Protein AF-A0A7R9FWP5-F1 (afdb_monomer_lite)

InterPro domains:
  IPR000326 Phosphatidic acid phosphatase type 2/haloperoxidase [PF01569] (1-85)
  IPR036938 Phosphatidic acid phosphatase type 2/haloperoxidase superfamily [SSF48317] (2-93)

Foldseek 3Di:
DADQLLLQLLLVLLLLLCCLPPQLPFADPDPVVSVVVSCVRNVVSVVVSVVSLVVCVVVVVDDPVSSVVSNVNSNVNSVVVNCCCVVPVLVCVVVVCPDPVNVVVVPDDCSPPNHPVVVCVVVVVVVVVVVVVVVVVVVVD

pLDDT: mean 90.86, std 8.68, range [54.03, 98.06]

Secondary structure (DSSP, 8-state):
---HHHHHHHHHHHHHHHIIIIITTTS-S-HHHHHHHHHHHHHHHHHHHHHHHHHHHHTTSS-HHHHHHHHHHHHHHHHHHHHHIIIIIGGGHHHHHTSHHHHHTTPPP-TT-S-HHHHHHHHHHHHHHHHHHHHHHHH--

Organism: Timema shepardi (NCBI:txid629360)

Radius of gyration: 22.07 Å; chains: 1; bounding box: 56×29×62 Å

Sequence (141 aa):
MPSSHSQFMWFFTTYVVYFVFIRLHHMNNNTLLENVWKTAITIPCIFLASLVMISRVYLQYHTWKQVLSGALVGFLFGSLWFALTYLIFTPLFPLIASWRISEFLLLRDTTLIPNVLWFEYTHSRQEARARSRKLVSMKSQ

Structure (mmCIF, N/CA/C/O backbone):
data_AF-A0A7R9FWP5-F1
#
_entry.id   AF-A0A7R9FWP5-F1
#
loop_
_atom_site.group_PDB
_atom_site.id
_atom_site.type_symbol
_atom_site.label_atom_id
_atom_site.label_alt_id
_atom_site.label_comp_id
_atom_site.label_asym_id
_atom_site.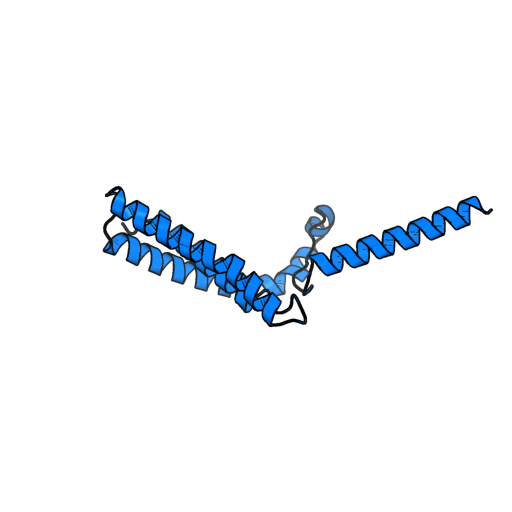label_entity_id
_atom_site.label_seq_id
_atom_site.pdbx_PDB_ins_code
_atom_site.Cartn_x
_atom_site.Cartn_y
_atom_site.Cartn_z
_atom_site.occupancy
_atom_site.B_iso_or_equiv
_atom_site.auth_seq_id
_atom_site.auth_comp_id
_atom_site.auth_asym_id
_atom_site.auth_atom_id
_atom_site.pdbx_PDB_model_num
ATOM 1 N N . MET A 1 1 ? -23.622 2.585 15.011 1.00 75.69 1 MET A N 1
ATOM 2 C CA . MET A 1 1 ? -22.839 1.988 13.904 1.00 75.69 1 MET A CA 1
ATOM 3 C C . MET A 1 1 ? -21.352 2.041 14.257 1.00 75.69 1 MET A C 1
ATOM 5 O O . MET A 1 1 ? -20.975 2.959 14.984 1.00 75.69 1 MET A O 1
ATOM 9 N N . PRO A 1 2 ? -20.525 1.067 13.832 1.00 87.62 2 PRO A N 1
ATOM 10 C CA . PRO A 1 2 ? -19.067 1.150 13.970 1.00 87.62 2 PRO A CA 1
ATOM 11 C C . PRO A 1 2 ? -18.507 2.343 13.177 1.00 87.62 2 PRO A C 1
ATOM 13 O O . PRO A 1 2 ? -19.108 2.770 12.193 1.00 87.62 2 PRO A O 1
ATOM 16 N N . SER A 1 3 ? -17.384 2.910 13.621 1.00 93.81 3 SER A N 1
ATOM 17 C CA . SER A 1 3 ? -16.853 4.147 13.032 1.00 93.81 3 SER A CA 1
ATOM 18 C C . SER A 1 3 ? -16.252 3.913 11.641 1.00 93.81 3 SER A C 1
ATOM 20 O O . SER A 1 3 ? -15.251 3.207 11.518 1.00 93.81 3 SER A O 1
ATOM 22 N N . SER A 1 4 ? -16.803 4.561 10.610 1.00 94.81 4 SER A N 1
ATOM 23 C CA . SER A 1 4 ? -16.303 4.489 9.225 1.00 94.81 4 SER A CA 1
ATOM 24 C C . SER A 1 4 ? -14.874 5.017 9.074 1.00 94.81 4 SER A C 1
ATOM 26 O O . SER A 1 4 ? -14.069 4.445 8.348 1.00 94.81 4 SER A O 1
ATOM 28 N N . HIS A 1 5 ? -14.525 6.070 9.817 1.00 95.69 5 HIS A N 1
ATOM 29 C CA . HIS A 1 5 ? -13.176 6.638 9.822 1.00 95.69 5 HIS A CA 1
ATOM 30 C C . HIS A 1 5 ? -12.158 5.631 10.361 1.00 95.69 5 HIS A C 1
ATOM 32 O O . HIS A 1 5 ? -11.072 5.480 9.810 1.00 95.69 5 HIS A O 1
ATOM 38 N N . SER A 1 6 ? -12.523 4.909 11.425 1.00 94.81 6 SER A N 1
ATOM 39 C CA . SER A 1 6 ? -11.672 3.857 11.974 1.00 94.81 6 SER A CA 1
ATOM 40 C C . SER A 1 6 ? -11.554 2.671 11.016 1.00 94.81 6 SER A C 1
ATOM 42 O O . SER A 1 6 ? -10.445 2.196 10.797 1.00 94.81 6 SER A O 1
ATOM 44 N N . GLN A 1 7 ? -12.655 2.250 10.384 1.00 97.25 7 GLN A N 1
ATOM 45 C CA . GLN A 1 7 ? -12.633 1.193 9.364 1.00 97.25 7 GLN A CA 1
ATOM 46 C C . GLN A 1 7 ? -11.678 1.524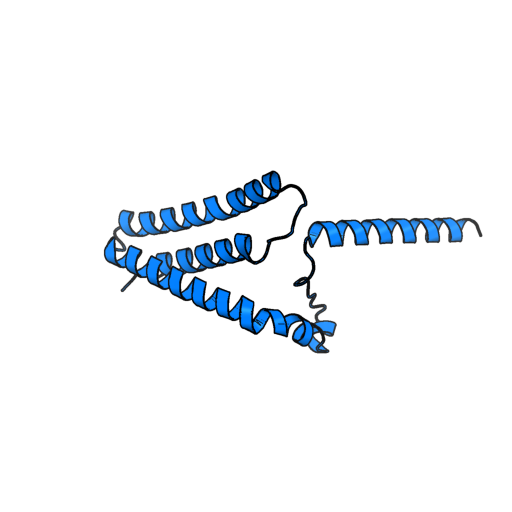 8.220 1.00 97.25 7 GLN A C 1
ATOM 48 O O . GLN A 1 7 ? -10.809 0.719 7.901 1.00 97.25 7 GLN A O 1
ATOM 53 N N . PHE A 1 8 ? -11.807 2.718 7.635 1.00 97.25 8 PHE A N 1
ATOM 54 C CA . PHE A 1 8 ? -10.973 3.141 6.514 1.00 97.25 8 PHE A CA 1
ATOM 55 C C . PHE A 1 8 ? -9.491 3.217 6.894 1.00 97.25 8 PHE A C 1
ATOM 57 O O . PHE A 1 8 ? -8.644 2.679 6.184 1.00 97.25 8 PHE A O 1
ATOM 64 N N . MET A 1 9 ? -9.170 3.833 8.036 1.00 97.69 9 MET A N 1
ATOM 65 C CA . MET A 1 9 ? -7.777 3.979 8.464 1.00 97.69 9 MET A CA 1
ATOM 66 C C . MET A 1 9 ? -7.115 2.637 8.764 1.00 97.69 9 MET A C 1
ATOM 68 O O . MET A 1 9 ? -5.966 2.435 8.385 1.00 97.69 9 MET A O 1
ATOM 72 N N . TRP A 1 10 ? -7.825 1.704 9.402 1.00 97.69 10 TRP A N 1
ATOM 73 C CA . TRP A 1 10 ? -7.275 0.373 9.657 1.00 97.69 10 TRP A CA 1
ATOM 74 C C . TRP A 1 10 ? -7.204 -0.485 8.402 1.00 97.69 10 TRP A C 1
ATOM 76 O O . TRP A 1 10 ? -6.217 -1.189 8.234 1.00 97.69 10 TRP A O 1
ATOM 86 N N . PHE A 1 11 ? -8.162 -0.368 7.479 1.00 97.88 11 PHE A N 1
ATOM 87 C CA . PHE A 1 11 ? -8.050 -0.981 6.154 1.00 97.88 11 PHE A CA 1
ATOM 88 C C . PHE A 1 11 ? -6.775 -0.521 5.437 1.00 97.88 11 PHE A C 1
ATOM 90 O O . PHE A 1 11 ? -5.959 -1.347 5.023 1.00 97.88 11 PHE A O 1
ATOM 97 N N . PHE A 1 12 ? -6.580 0.797 5.337 1.00 97.25 12 PHE A N 1
ATOM 98 C CA . PHE A 1 12 ? -5.429 1.390 4.663 1.00 97.25 12 PHE A CA 1
ATOM 99 C C . PHE A 1 12 ? -4.115 0.988 5.336 1.00 97.25 12 PHE A C 1
ATOM 101 O O . PHE A 1 12 ? -3.208 0.489 4.672 1.00 97.25 12 PHE A O 1
ATOM 108 N N . THR A 1 13 ? -4.019 1.147 6.658 1.00 97.50 13 THR A N 1
ATOM 109 C CA . THR A 1 13 ? -2.805 0.817 7.409 1.00 97.50 13 THR A CA 1
ATOM 110 C C . THR A 1 13 ? -2.466 -0.666 7.310 1.00 97.50 13 THR A C 1
ATOM 112 O O . THR A 1 13 ? -1.311 -0.995 7.052 1.00 97.50 13 THR A O 1
ATOM 115 N N . THR A 1 14 ? -3.441 -1.571 7.445 1.00 97.56 14 THR A N 1
ATOM 116 C CA . THR A 1 14 ? -3.210 -3.014 7.275 1.00 97.56 14 THR A CA 1
ATOM 117 C C . THR A 1 14 ? -2.704 -3.338 5.874 1.00 97.56 14 THR A C 1
ATOM 119 O O . THR A 1 14 ? -1.715 -4.057 5.737 1.00 97.56 14 THR A O 1
ATOM 122 N N . TYR A 1 15 ? -3.323 -2.765 4.838 1.00 96.44 15 TYR A N 1
ATOM 123 C CA . TYR A 1 15 ? -2.893 -2.981 3.459 1.00 96.44 15 TYR A CA 1
ATOM 124 C C . TYR A 1 15 ? -1.460 -2.486 3.220 1.00 96.44 15 TYR A C 1
ATOM 126 O O . TYR A 1 15 ? -0.649 -3.211 2.648 1.00 96.44 15 TYR A O 1
ATOM 134 N N . VAL A 1 16 ? -1.118 -1.281 3.695 1.00 95.56 16 VAL A N 1
ATOM 135 C CA . VAL A 1 16 ? 0.237 -0.718 3.566 1.00 95.56 16 VAL A CA 1
ATOM 136 C C . VAL A 1 16 ? 1.261 -1.569 4.310 1.00 95.56 16 VAL A C 1
ATOM 138 O O . VAL A 1 16 ? 2.315 -1.862 3.753 1.00 95.56 16 VAL A O 1
ATOM 141 N N . VAL A 1 17 ? 0.962 -2.012 5.533 1.00 95.69 17 VAL A N 1
ATOM 142 C CA . VAL A 1 17 ? 1.858 -2.890 6.301 1.00 95.69 17 VAL A CA 1
ATOM 143 C C . VAL A 1 17 ? 2.126 -4.183 5.531 1.00 95.69 17 VAL A C 1
ATOM 145 O O . VAL A 1 17 ? 3.283 -4.546 5.329 1.00 95.69 17 VAL A O 1
ATOM 148 N N . TYR A 1 18 ? 1.090 -4.853 5.028 1.00 95.31 18 TYR A N 1
ATOM 149 C CA . TYR A 1 18 ? 1.272 -6.072 4.237 1.00 95.31 18 TYR A CA 1
ATOM 150 C C . TYR A 1 18 ? 2.027 -5.822 2.935 1.00 95.31 18 TYR A C 1
ATOM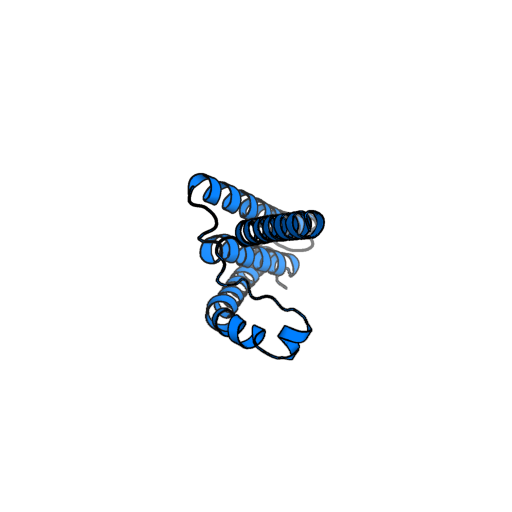 152 O O . TYR A 1 18 ? 2.935 -6.581 2.598 1.00 95.31 18 TYR A O 1
ATOM 160 N N . PHE A 1 19 ? 1.741 -4.725 2.240 1.00 92.25 19 PHE A N 1
ATOM 161 C CA . PHE A 1 19 ? 2.478 -4.346 1.042 1.00 92.25 19 PHE A CA 1
ATOM 162 C C . PHE A 1 19 ? 3.971 -4.132 1.338 1.00 92.25 19 PHE A C 1
ATOM 164 O O . PHE A 1 19 ? 4.835 -4.680 0.656 1.00 92.25 19 PHE A O 1
ATOM 171 N N . VAL A 1 20 ? 4.300 -3.402 2.399 1.00 91.44 20 VAL A N 1
ATOM 172 C CA . VAL A 1 20 ? 5.689 -3.099 2.758 1.00 91.44 20 VAL A CA 1
ATOM 173 C C . VAL A 1 20 ? 6.459 -4.346 3.200 1.00 91.44 20 VAL A C 1
ATOM 175 O O . VAL A 1 20 ? 7.607 -4.534 2.798 1.00 91.44 20 VAL A O 1
ATOM 178 N N . PHE A 1 21 ? 5.849 -5.221 3.998 1.00 89.44 21 PHE A N 1
ATOM 179 C CA . PHE A 1 21 ? 6.556 -6.380 4.546 1.00 89.44 21 PHE A CA 1
ATOM 180 C C . PHE A 1 21 ? 6.574 -7.595 3.616 1.00 89.44 21 PHE A C 1
ATOM 182 O O . PHE A 1 21 ? 7.598 -8.272 3.544 1.00 89.44 21 PHE A O 1
ATOM 189 N N . ILE A 1 22 ? 5.481 -7.859 2.896 1.00 88.88 22 ILE A N 1
ATOM 190 C CA . ILE A 1 22 ? 5.334 -9.054 2.052 1.00 88.88 22 ILE A CA 1
ATOM 191 C C . ILE A 1 22 ? 5.724 -8.740 0.608 1.00 88.88 22 ILE A C 1
ATOM 193 O O . ILE A 1 22 ? 6.480 -9.487 -0.008 1.00 88.88 22 ILE A O 1
ATOM 197 N N . ARG A 1 23 ? 5.223 -7.631 0.050 1.00 84.56 23 ARG A N 1
ATOM 198 C CA . ARG A 1 23 ? 5.382 -7.336 -1.382 1.00 84.56 23 ARG A CA 1
ATOM 199 C C . ARG A 1 23 ? 6.741 -6.717 -1.714 1.00 84.56 23 ARG A C 1
ATOM 201 O O . ARG A 1 23 ? 7.325 -7.072 -2.731 1.00 84.56 23 ARG A O 1
ATOM 208 N N . LEU A 1 24 ? 7.263 -5.832 -0.864 1.00 81.38 24 LEU A N 1
ATOM 209 C CA . LEU A 1 24 ? 8.535 -5.120 -1.083 1.00 81.38 24 LEU A CA 1
ATOM 210 C C . LEU A 1 24 ? 9.785 -5.873 -0.565 1.00 81.38 24 LEU A C 1
ATOM 212 O O . LEU A 1 24 ? 10.793 -5.247 -0.253 1.00 81.38 24 LEU A O 1
ATOM 216 N N . HIS A 1 25 ? 9.753 -7.208 -0.484 1.00 65.94 25 HIS A N 1
ATOM 217 C CA . HIS A 1 25 ? 10.771 -8.073 0.152 1.00 65.94 25 HIS A CA 1
ATOM 218 C C . HIS A 1 25 ? 12.203 -8.025 -0.458 1.00 65.94 25 HIS A C 1
ATOM 220 O O . HIS A 1 25 ? 13.065 -8.807 -0.069 1.00 65.94 25 HIS A O 1
ATOM 226 N N . HIS A 1 26 ? 12.505 -7.169 -1.442 1.00 61.88 26 HIS A N 1
ATOM 227 C CA . HIS A 1 26 ? 13.790 -7.260 -2.150 1.00 61.88 26 HIS A CA 1
ATOM 228 C C . HIS A 1 26 ? 14.342 -5.943 -2.709 1.00 61.88 26 HIS A C 1
ATOM 230 O O . HIS A 1 26 ? 14.823 -5.886 -3.837 1.00 61.88 26 HIS A O 1
ATOM 236 N N . MET A 1 27 ? 14.291 -4.854 -1.941 1.00 62.88 27 MET A N 1
ATOM 237 C CA . MET A 1 27 ? 14.795 -3.567 -2.442 1.00 62.88 27 MET A CA 1
ATOM 238 C C . MET A 1 27 ? 16.318 -3.395 -2.331 1.00 62.88 27 MET A C 1
ATOM 240 O O . MET A 1 27 ? 16.873 -2.588 -3.085 1.00 62.88 27 MET A O 1
ATOM 244 N N . ASN A 1 28 ? 16.999 -4.086 -1.406 1.00 62.22 28 ASN A N 1
ATOM 245 C CA . ASN A 1 28 ? 18.413 -3.833 -1.126 1.00 62.22 28 ASN A CA 1
ATOM 246 C C . ASN A 1 28 ? 19.147 -5.040 -0.512 1.00 62.22 28 ASN A C 1
ATOM 248 O O . ASN A 1 28 ? 18.563 -5.794 0.253 1.00 62.22 28 ASN A O 1
ATOM 252 N N . ASN A 1 29 ? 20.457 -5.157 -0.752 1.00 66.62 29 ASN A N 1
ATOM 253 C CA . ASN A 1 29 ? 21.300 -6.196 -0.135 1.00 66.62 29 ASN A CA 1
ATOM 254 C C . ASN A 1 29 ? 21.618 -5.917 1.349 1.00 66.62 29 ASN A C 1
ATOM 256 O O . ASN A 1 29 ? 22.160 -6.777 2.039 1.00 66.62 29 ASN A O 1
ATOM 260 N N . ASN A 1 30 ? 21.326 -4.708 1.844 1.00 77.50 30 ASN A N 1
ATOM 261 C CA . ASN A 1 30 ? 21.553 -4.324 3.235 1.00 77.50 30 ASN A CA 1
ATOM 262 C C . ASN A 1 30 ? 20.249 -4.417 4.041 1.00 77.50 30 ASN A C 1
ATOM 264 O O . ASN A 1 30 ? 19.403 -3.519 3.981 1.00 77.50 30 ASN A O 1
ATOM 268 N N . THR A 1 31 ? 20.140 -5.486 4.828 1.00 79.25 31 THR A N 1
ATOM 269 C CA . THR A 1 31 ? 18.977 -5.818 5.663 1.00 79.25 31 THR A CA 1
ATOM 270 C C . THR A 1 31 ? 18.650 -4.746 6.707 1.00 79.25 31 THR A C 1
ATOM 272 O O . THR A 1 31 ? 17.481 -4.535 7.025 1.00 79.25 31 THR A O 1
ATOM 275 N N . LEU A 1 32 ? 19.649 -4.013 7.216 1.00 82.75 32 LEU A N 1
ATOM 276 C CA . LEU A 1 32 ? 19.422 -2.929 8.178 1.00 82.75 32 LEU A CA 1
ATOM 277 C C . LEU A 1 32 ? 18.712 -1.747 7.522 1.00 82.75 32 LEU A C 1
ATOM 279 O O . LEU A 1 32 ? 17.715 -1.256 8.046 1.00 82.75 32 LEU A O 1
ATOM 283 N N . LEU A 1 33 ? 19.200 -1.312 6.357 1.00 84.50 33 LEU A N 1
ATOM 284 C CA . LEU A 1 33 ? 18.596 -0.194 5.636 1.00 84.50 33 LEU A CA 1
ATOM 285 C C . LEU A 1 33 ? 17.176 -0.539 5.168 1.00 84.50 33 LEU A C 1
ATOM 287 O O . LEU A 1 33 ? 16.289 0.310 5.216 1.00 84.50 33 LEU A O 1
ATOM 291 N N . GLU A 1 34 ? 16.951 -1.790 4.759 1.00 84.06 34 GLU A N 1
ATOM 292 C CA . GLU A 1 34 ? 15.624 -2.291 4.403 1.00 84.06 34 GLU A CA 1
ATOM 293 C C . GLU A 1 34 ? 14.651 -2.205 5.586 1.00 84.06 34 GLU A C 1
ATOM 295 O O . GLU A 1 34 ? 13.575 -1.620 5.460 1.00 84.06 34 GLU A O 1
ATOM 300 N N . ASN A 1 35 ? 15.046 -2.707 6.759 1.00 85.38 35 ASN A N 1
ATOM 301 C CA . ASN A 1 35 ? 14.211 -2.651 7.959 1.00 85.38 35 ASN A CA 1
ATOM 302 C C . ASN A 1 35 ? 13.929 -1.212 8.411 1.00 85.38 35 ASN A C 1
ATOM 304 O O . ASN A 1 35 ? 12.809 -0.916 8.834 1.00 85.38 35 ASN A O 1
ATOM 308 N N . VAL A 1 36 ? 14.907 -0.307 8.290 1.00 90.00 36 VAL A N 1
ATOM 309 C CA . VAL A 1 36 ? 14.736 1.114 8.629 1.00 90.00 36 VAL A CA 1
ATOM 310 C C . VAL A 1 36 ? 13.678 1.763 7.742 1.00 90.00 36 VAL A C 1
ATOM 312 O O . VAL A 1 36 ? 12.743 2.359 8.271 1.00 90.00 36 VAL A O 1
ATOM 315 N N . TRP A 1 37 ? 13.765 1.619 6.416 1.00 85.88 37 TRP A N 1
ATOM 316 C CA . TRP A 1 37 ? 12.776 2.228 5.519 1.00 85.88 37 TRP A CA 1
ATOM 317 C C . TRP A 1 37 ? 11.391 1.599 5.657 1.00 85.88 37 TRP A C 1
ATOM 319 O O . TRP A 1 37 ? 10.401 2.330 5.676 1.00 85.88 37 TRP A O 1
ATOM 329 N N . LYS A 1 38 ? 11.304 0.271 5.828 1.00 90.56 38 LYS A N 1
ATOM 330 C CA . LYS A 1 38 ? 10.030 -0.409 6.116 1.00 90.56 38 LYS A CA 1
ATOM 331 C C . LYS A 1 38 ? 9.373 0.181 7.364 1.00 90.56 38 LYS A C 1
ATOM 333 O O . LYS A 1 38 ? 8.221 0.604 7.315 1.00 90.56 38 LYS A O 1
ATOM 338 N N . THR A 1 39 ? 10.140 0.303 8.446 1.00 90.62 39 THR A N 1
ATOM 339 C CA . THR A 1 39 ? 9.677 0.879 9.717 1.00 90.62 39 THR A CA 1
ATOM 340 C C . THR A 1 39 ? 9.287 2.351 9.569 1.00 90.62 39 THR A C 1
ATOM 342 O O . THR A 1 39 ? 8.244 2.762 10.079 1.00 90.62 39 THR A O 1
ATOM 345 N N . ALA A 1 40 ? 10.077 3.136 8.833 1.00 93.25 40 ALA A N 1
ATOM 346 C CA . ALA A 1 40 ? 9.816 4.551 8.575 1.00 93.25 40 ALA A CA 1
ATOM 347 C C . ALA A 1 40 ? 8.502 4.787 7.815 1.00 93.25 40 ALA A C 1
ATOM 349 O O . ALA A 1 40 ? 7.882 5.830 7.997 1.00 93.25 40 ALA A O 1
ATOM 350 N N . ILE A 1 41 ? 8.052 3.826 7.003 1.00 92.44 41 ILE A N 1
ATOM 351 C CA . ILE A 1 41 ? 6.763 3.893 6.303 1.00 92.44 41 ILE A CA 1
ATOM 352 C C . ILE A 1 41 ? 5.623 3.406 7.207 1.00 92.44 41 ILE A C 1
ATOM 354 O O . ILE A 1 41 ? 4.574 4.044 7.276 1.00 92.44 41 ILE A O 1
ATOM 358 N N . THR A 1 42 ? 5.800 2.294 7.925 1.00 94.88 42 THR A N 1
ATOM 359 C CA . THR A 1 42 ? 4.690 1.669 8.663 1.00 94.88 42 THR A CA 1
ATOM 360 C C . THR A 1 42 ? 4.367 2.340 9.996 1.00 94.88 42 THR A C 1
ATOM 362 O O . THR A 1 42 ? 3.193 2.408 10.362 1.00 94.88 42 THR A O 1
ATOM 365 N N . ILE A 1 43 ? 5.367 2.861 10.721 1.00 95.94 43 ILE A N 1
ATOM 366 C CA . ILE A 1 43 ? 5.157 3.538 12.015 1.00 95.94 43 ILE A CA 1
ATOM 367 C C . ILE A 1 43 ? 4.210 4.745 11.863 1.00 95.94 43 ILE A C 1
ATOM 369 O O . ILE A 1 43 ? 3.218 4.796 12.597 1.00 95.94 43 ILE A O 1
ATOM 373 N N . PRO A 1 44 ? 4.419 5.679 10.909 1.00 96.94 44 PRO A N 1
ATOM 374 C CA . PRO A 1 44 ? 3.498 6.795 10.707 1.00 96.94 44 PRO A CA 1
ATOM 375 C C . PRO A 1 44 ? 2.074 6.356 10.363 1.00 96.94 44 PRO A C 1
ATOM 377 O O . PRO A 1 44 ? 1.125 6.957 10.857 1.00 96.94 44 PRO A O 1
ATOM 380 N N . CYS A 1 45 ? 1.894 5.294 9.569 1.00 96.44 45 CYS A N 1
ATOM 381 C CA . CYS A 1 45 ? 0.559 4.787 9.232 1.00 96.44 45 CYS A CA 1
ATOM 382 C C . CYS A 1 45 ? -0.199 4.285 10.470 1.00 96.44 45 CYS A C 1
ATOM 384 O O . CYS A 1 45 ? -1.374 4.610 10.658 1.00 96.44 45 CYS A O 1
ATOM 386 N N . ILE A 1 46 ? 0.471 3.526 11.342 1.00 96.56 46 ILE A N 1
ATOM 387 C CA . ILE A 1 46 ? -0.118 3.027 12.595 1.00 96.56 46 ILE A CA 1
ATOM 388 C C . ILE A 1 46 ? -0.411 4.187 13.551 1.00 96.56 46 ILE A C 1
ATOM 390 O O . ILE A 1 46 ? -1.487 4.241 14.157 1.00 96.56 46 ILE A O 1
ATOM 394 N N . PHE A 1 47 ? 0.515 5.141 13.652 1.00 97.69 47 PHE A N 1
ATOM 395 C CA . PHE A 1 47 ? 0.340 6.335 14.468 1.00 97.69 47 PHE A CA 1
ATOM 396 C C . PHE A 1 47 ? -0.870 7.158 14.008 1.00 97.69 47 PHE A C 1
ATOM 398 O O . PHE A 1 47 ? -1.744 7.469 14.816 1.00 97.69 47 PHE A O 1
ATOM 405 N N . LEU A 1 48 ? -0.982 7.444 12.708 1.00 97.31 48 LEU A N 1
ATOM 406 C CA . LEU A 1 48 ? -2.100 8.202 12.143 1.00 97.31 48 LEU A CA 1
ATOM 407 C C . LEU A 1 48 ? -3.435 7.469 12.297 1.00 97.31 48 LEU A C 1
ATOM 409 O O . LEU A 1 48 ? -4.427 8.094 12.667 1.00 97.31 48 LEU A O 1
ATOM 413 N N . ALA A 1 49 ? -3.479 6.151 12.074 1.00 96.69 49 ALA A N 1
ATOM 414 C CA . ALA A 1 49 ? -4.693 5.367 12.302 1.00 96.69 49 ALA A CA 1
ATOM 415 C C . ALA A 1 49 ? -5.157 5.446 13.766 1.00 96.69 49 ALA A C 1
ATOM 417 O O . ALA A 1 49 ? -6.344 5.657 14.032 1.00 96.69 49 ALA A O 1
ATOM 418 N N . SER A 1 50 ? -4.214 5.362 14.708 1.00 96.44 50 SER A N 1
ATOM 419 C CA . SER A 1 50 ? -4.486 5.502 16.142 1.00 96.44 50 SER A CA 1
ATOM 420 C C . SER A 1 50 ? -4.957 6.915 16.499 1.00 96.44 50 SER A C 1
ATOM 422 O O . SER A 1 50 ? -5.936 7.080 17.226 1.00 96.44 50 SER A O 1
ATOM 424 N N . LEU A 1 51 ? -4.326 7.949 15.938 1.00 97.44 51 LEU A N 1
ATOM 425 C CA . LEU A 1 51 ? -4.719 9.343 16.145 1.00 97.44 51 LEU A CA 1
ATOM 426 C C . LEU A 1 51 ? -6.142 9.600 15.635 1.00 97.44 51 LEU A C 1
ATOM 428 O O . LEU A 1 51 ? -6.943 10.234 16.324 1.00 97.44 51 LEU A O 1
ATOM 432 N N . VAL A 1 52 ? -6.506 9.049 14.473 1.00 96.81 52 VAL A N 1
ATOM 433 C CA . VAL A 1 52 ? -7.874 9.150 13.948 1.00 96.81 52 VAL A CA 1
ATOM 434 C C . VAL A 1 52 ? -8.870 8.462 14.880 1.00 96.81 52 VAL A C 1
ATOM 436 O O . VAL A 1 52 ? -9.900 9.066 15.185 1.00 96.81 52 VAL A O 1
ATOM 439 N N . MET A 1 53 ? -8.571 7.263 15.394 1.00 95.69 53 MET A N 1
ATOM 440 C CA . MET A 1 53 ? -9.421 6.601 16.396 1.00 95.69 53 MET A CA 1
ATOM 441 C C . MET A 1 53 ? -9.648 7.481 17.628 1.00 95.69 53 MET A C 1
ATOM 443 O O . MET A 1 53 ? -10.795 7.701 18.019 1.00 95.69 53 MET A O 1
ATOM 447 N N . ILE A 1 54 ? -8.567 8.016 18.201 1.00 96.25 54 ILE A N 1
ATOM 448 C CA . ILE A 1 54 ? -8.618 8.874 19.390 1.00 96.25 54 ILE A CA 1
ATOM 449 C C . ILE A 1 54 ? -9.431 10.134 19.094 1.00 96.25 54 ILE A C 1
ATOM 451 O O . ILE A 1 54 ? -10.291 10.493 19.891 1.00 96.25 54 ILE A O 1
ATOM 455 N N . SER A 1 55 ? -9.252 10.753 17.921 1.00 96.88 55 SER A N 1
ATOM 456 C CA . SER A 1 55 ? -10.019 11.942 17.524 1.00 96.88 55 SER A CA 1
ATOM 457 C C . SER A 1 55 ? -11.530 11.693 17.517 1.00 96.88 55 SER A C 1
ATOM 459 O O . SER A 1 55 ? -12.297 12.568 17.912 1.00 96.88 55 SER A O 1
ATOM 461 N N . ARG A 1 56 ? -11.974 10.493 17.108 1.00 95.81 56 ARG A N 1
ATOM 462 C CA . ARG A 1 56 ? -13.404 10.151 17.055 1.00 95.81 56 ARG A CA 1
ATOM 463 C C . ARG A 1 56 ? -14.019 10.013 18.443 1.00 95.81 56 ARG A C 1
ATOM 465 O O . ARG A 1 56 ? -15.192 10.339 18.609 1.00 95.81 56 ARG A O 1
ATOM 472 N N . VAL A 1 57 ? -13.235 9.547 19.413 1.00 95.94 57 VAL A N 1
ATOM 473 C CA . VAL A 1 57 ? -13.667 9.461 20.811 1.00 95.94 57 VAL A CA 1
ATOM 474 C C . VAL A 1 57 ? -13.578 10.822 21.491 1.00 95.94 57 VAL A C 1
ATOM 476 O O . VAL A 1 57 ? -14.522 11.232 22.153 1.00 95.94 57 VAL A O 1
ATOM 479 N N . TYR A 1 58 ? -12.480 11.552 21.288 1.00 96.06 58 TYR A N 1
ATOM 480 C CA . TYR A 1 58 ? -12.249 12.867 21.883 1.00 96.06 58 TYR A CA 1
ATOM 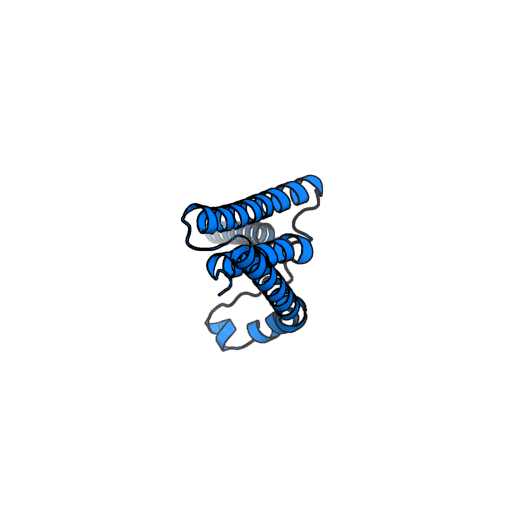481 C C . TYR A 1 58 ? -13.346 13.868 21.505 1.00 96.06 58 TYR A C 1
ATOM 483 O O . TYR A 1 58 ? -13.933 14.493 22.384 1.00 96.06 58 TYR A O 1
ATOM 491 N N . LEU A 1 59 ? -13.699 13.935 20.217 1.00 95.50 59 LEU A N 1
ATOM 492 C CA . LEU A 1 59 ? -14.773 14.792 19.700 1.00 95.50 59 LEU A CA 1
ATOM 493 C C . LEU A 1 59 ? -16.188 14.270 20.016 1.00 95.50 59 LEU A C 1
ATOM 495 O O . LEU A 1 59 ? -17.162 14.810 19.504 1.00 95.50 59 LEU A O 1
ATOM 499 N N . GLN A 1 60 ? -16.313 13.211 20.825 1.00 93.12 60 GLN A N 1
ATOM 500 C CA . GLN A 1 60 ? -17.583 12.614 21.256 1.00 93.12 60 GLN A CA 1
ATOM 501 C C . GLN A 1 60 ? -18.481 12.105 20.111 1.00 93.12 60 GLN A C 1
ATOM 503 O O . GLN A 1 60 ? -19.670 11.871 20.308 1.00 93.12 60 GLN A O 1
ATOM 508 N N . TYR A 1 61 ? -17.925 11.866 18.917 1.00 92.12 61 TYR A N 1
ATOM 509 C CA . TYR A 1 61 ? -18.677 11.284 17.799 1.00 92.12 61 TYR A CA 1
ATOM 510 C C . TYR A 1 61 ? -18.929 9.785 17.978 1.00 92.12 61 TYR A C 1
ATOM 512 O O . TYR A 1 61 ? -19.933 9.261 17.495 1.00 92.12 61 TYR A O 1
ATOM 520 N N . HIS A 1 62 ? -18.004 9.075 18.631 1.00 94.75 62 HIS A N 1
ATOM 521 C CA . HIS A 1 62 ? -18.073 7.627 18.792 1.00 94.75 62 HIS A CA 1
ATOM 522 C C . HIS A 1 62 ? -17.564 7.160 20.154 1.00 94.75 62 HIS A C 1
ATOM 524 O O . HIS A 1 62 ? -16.666 7.751 20.745 1.00 94.75 62 HIS A O 1
ATOM 530 N N . THR A 1 63 ? -18.083 6.023 20.618 1.00 95.44 63 THR A N 1
ATOM 531 C CA . THR A 1 63 ? -17.554 5.337 21.806 1.00 95.44 63 THR A CA 1
ATOM 532 C C . THR A 1 63 ? -16.367 4.444 21.451 1.00 95.44 63 THR A C 1
ATOM 534 O O . THR A 1 63 ? -16.247 3.971 20.317 1.00 95.44 63 THR A O 1
ATOM 537 N N . TRP A 1 64 ? -15.531 4.113 22.440 1.00 95.38 64 TRP A N 1
ATOM 538 C CA . TRP A 1 64 ? -14.419 3.168 22.267 1.00 95.38 64 TRP A CA 1
ATOM 539 C C . TRP A 1 64 ? -14.846 1.849 21.614 1.00 95.38 64 TRP A C 1
ATOM 541 O O . TRP A 1 64 ? -14.171 1.366 20.711 1.00 95.38 64 TRP A O 1
ATOM 551 N N . LYS A 1 65 ? -16.011 1.302 21.991 1.00 95.88 65 LYS A N 1
ATOM 552 C CA . LYS A 1 65 ? -16.549 0.062 21.406 1.00 95.88 65 LYS A CA 1
ATOM 553 C C . LYS A 1 65 ? -16.805 0.195 19.900 1.00 95.88 65 LYS A C 1
ATOM 555 O O . LYS A 1 65 ? -16.480 -0.715 19.141 1.00 95.88 65 LYS A O 1
ATOM 560 N N . GLN A 1 66 ? -17.365 1.323 19.456 1.00 95.00 66 GLN A N 1
ATOM 561 C CA . GLN A 1 66 ? -17.657 1.573 18.039 1.00 95.00 66 GLN A CA 1
ATOM 562 C C . GLN A 1 66 ? -16.387 1.772 17.212 1.00 95.00 66 GLN A C 1
ATOM 564 O O . GLN A 1 66 ? -16.324 1.322 16.067 1.00 95.00 66 GLN A O 1
ATOM 569 N N . VAL A 1 67 ? -15.387 2.443 17.786 1.00 96.12 67 VAL A N 1
ATOM 570 C CA . VAL A 1 67 ? -14.101 2.684 17.128 1.00 96.12 67 VAL A CA 1
ATOM 571 C C . VAL A 1 67 ? -13.290 1.386 17.045 1.00 96.12 67 VAL A C 1
ATOM 573 O O . VAL A 1 67 ? -12.843 1.035 15.963 1.00 96.12 67 VAL A O 1
ATOM 576 N N . LEU A 1 68 ? -13.197 0.602 18.124 1.00 96.62 68 LEU A N 1
ATOM 577 C CA . LEU A 1 68 ? -12.520 -0.705 18.115 1.00 96.62 68 LEU A CA 1
ATOM 578 C C . LEU A 1 68 ? -13.186 -1.710 17.166 1.00 96.62 68 LEU A C 1
ATOM 580 O O . LEU A 1 68 ? -12.499 -2.403 16.421 1.00 96.62 68 LEU A O 1
ATOM 584 N N . SER A 1 69 ? -14.522 -1.749 17.132 1.00 97.06 69 SER A N 1
ATOM 585 C CA . SER A 1 69 ? -15.245 -2.587 16.163 1.00 97.06 69 SER A CA 1
ATOM 586 C C . SER A 1 69 ? -14.970 -2.143 14.724 1.00 97.06 69 SER A C 1
ATOM 588 O O . SER A 1 69 ? -14.826 -2.975 13.835 1.00 97.06 69 SER A O 1
ATOM 590 N N . GLY A 1 70 ? -14.867 -0.830 14.488 1.00 96.25 70 GLY A N 1
ATOM 591 C CA . GLY A 1 70 ? -14.479 -0.285 13.191 1.00 96.25 70 GLY A CA 1
ATOM 592 C C . GLY A 1 70 ? -13.063 -0.696 12.785 1.00 96.25 70 GLY A C 1
ATOM 593 O O . GLY A 1 70 ? -12.871 -1.172 11.671 1.00 96.25 70 GLY A O 1
ATOM 594 N N . ALA A 1 71 ? -12.102 -0.590 13.703 1.00 97.06 71 ALA A N 1
ATOM 595 C CA . ALA A 1 71 ? -10.725 -1.020 13.490 1.00 97.06 71 ALA A CA 1
ATOM 596 C C . ALA A 1 71 ? -10.628 -2.506 13.114 1.00 97.06 71 ALA A C 1
ATOM 598 O O . ALA A 1 71 ? -9.967 -2.847 12.137 1.00 97.06 71 ALA A O 1
ATOM 599 N N . LEU A 1 72 ? -11.344 -3.378 13.836 1.00 97.81 72 LEU A N 1
ATOM 600 C CA . LEU A 1 72 ? -11.382 -4.814 13.551 1.00 97.81 72 LEU A CA 1
ATOM 601 C C . LEU A 1 72 ? -11.940 -5.106 12.152 1.00 97.81 72 LEU A C 1
ATOM 603 O O . LEU A 1 72 ? -11.345 -5.872 11.398 1.00 97.81 72 LEU A O 1
ATOM 607 N N . VAL A 1 73 ? -13.058 -4.474 11.783 1.00 97.62 73 VAL A N 1
ATOM 608 C CA . VAL A 1 73 ? -13.643 -4.625 10.442 1.00 97.62 73 VAL A CA 1
ATOM 609 C C . VAL A 1 73 ? -12.663 -4.146 9.368 1.00 97.62 73 VAL A C 1
ATOM 611 O O . VAL A 1 73 ? -12.444 -4.857 8.390 1.00 97.62 73 VAL A O 1
ATOM 614 N N . GLY A 1 74 ? -12.034 -2.984 9.567 1.00 97.38 74 GLY A N 1
ATOM 615 C CA . GLY A 1 74 ? -11.022 -2.446 8.656 1.00 97.38 74 GLY A CA 1
ATOM 616 C C . GLY A 1 74 ? -9.843 -3.398 8.463 1.00 97.38 74 GLY A C 1
ATOM 617 O O . GLY A 1 74 ? -9.477 -3.699 7.331 1.00 97.38 74 GLY A O 1
ATOM 618 N N . PHE A 1 75 ? -9.305 -3.936 9.558 1.00 98.06 75 PHE A N 1
ATOM 619 C CA . PHE A 1 75 ? -8.219 -4.916 9.540 1.00 98.06 75 PHE A CA 1
ATOM 620 C C . PHE A 1 75 ? -8.587 -6.185 8.754 1.00 98.06 75 PHE A C 1
ATOM 622 O O . PHE A 1 75 ? -7.821 -6.625 7.893 1.00 98.06 75 PHE A O 1
ATOM 629 N N . LEU A 1 76 ? -9.764 -6.766 9.011 1.00 98.06 76 LEU A N 1
ATOM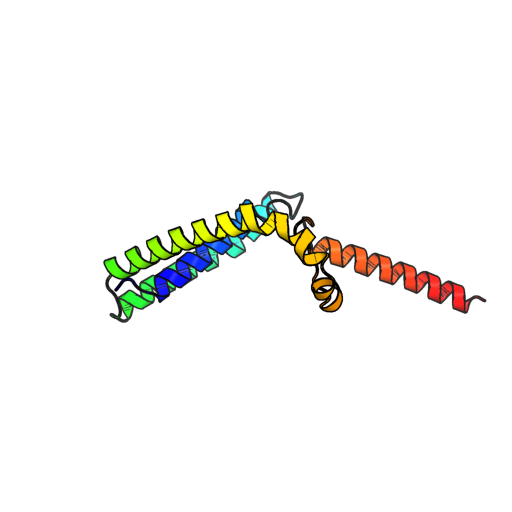 630 C CA . LEU A 1 76 ? -10.215 -7.986 8.333 1.00 98.06 76 LEU A CA 1
ATOM 631 C C . LEU A 1 76 ? -10.409 -7.759 6.830 1.00 98.06 76 LEU A C 1
ATOM 633 O O . LEU A 1 76 ? -9.915 -8.544 6.022 1.00 98.06 76 LEU A O 1
ATOM 637 N N . PHE A 1 77 ? -11.069 -6.662 6.447 1.00 97.50 77 PHE A N 1
ATOM 638 C CA . PHE A 1 77 ? -11.249 -6.310 5.038 1.00 97.50 77 PHE A CA 1
ATOM 639 C C . PHE A 1 77 ? -9.924 -5.986 4.347 1.00 97.50 77 PHE A C 1
ATOM 641 O O . PHE A 1 77 ? -9.714 -6.424 3.219 1.00 97.50 77 PHE A O 1
ATOM 648 N N . GLY A 1 78 ? -9.017 -5.266 5.013 1.00 97.44 78 GLY A N 1
ATOM 649 C CA . GLY A 1 78 ? -7.689 -4.958 4.480 1.00 97.44 78 GLY A CA 1
ATOM 650 C C . GLY A 1 78 ? -6.883 -6.227 4.223 1.00 97.44 78 GLY A C 1
ATOM 651 O O . GLY A 1 78 ? -6.268 -6.369 3.169 1.00 97.44 78 GLY A O 1
ATOM 652 N N . SER A 1 79 ? -6.968 -7.188 5.143 1.00 97.81 79 SER A N 1
ATOM 653 C CA . SER A 1 79 ? -6.315 -8.491 5.016 1.00 97.81 79 SER A CA 1
ATOM 654 C C . SER A 1 79 ? -6.891 -9.323 3.876 1.00 97.81 79 SER A C 1
ATOM 656 O O . SER A 1 79 ? -6.140 -9.838 3.049 1.00 97.81 79 SER A O 1
ATOM 658 N N . LEU A 1 80 ? -8.221 -9.416 3.795 1.00 97.94 80 LEU A N 1
ATOM 659 C CA . LEU A 1 80 ? -8.910 -10.133 2.725 1.00 97.94 80 LEU A CA 1
ATOM 660 C C . LEU A 1 80 ? -8.595 -9.525 1.354 1.00 97.94 80 LEU A C 1
ATOM 662 O O . LEU A 1 80 ? -8.257 -10.247 0.419 1.00 97.94 80 LEU A O 1
ATOM 666 N N . TRP A 1 81 ? -8.669 -8.198 1.239 1.00 97.62 81 TRP A N 1
ATOM 667 C CA . TRP A 1 81 ? -8.391 -7.488 -0.007 1.00 97.62 81 TRP A CA 1
ATOM 668 C C . TRP A 1 81 ? -6.929 -7.619 -0.435 1.00 97.62 81 TRP A C 1
ATOM 670 O O . TRP A 1 81 ? -6.645 -7.826 -1.618 1.00 97.62 81 TRP A O 1
ATOM 680 N N . PHE A 1 82 ? -5.995 -7.551 0.519 1.00 96.75 82 PHE A N 1
ATOM 681 C CA . PHE A 1 82 ? -4.585 -7.796 0.242 1.00 96.75 82 PHE A CA 1
ATOM 682 C C . PHE A 1 82 ? -4.361 -9.226 -0.254 1.00 96.75 82 PHE A C 1
ATOM 684 O O . PHE A 1 82 ? -3.722 -9.406 -1.285 1.00 96.75 82 PHE A O 1
ATOM 691 N N . ALA A 1 83 ? -4.924 -10.233 0.420 1.00 96.56 83 ALA A N 1
ATOM 692 C CA . ALA A 1 83 ? -4.806 -11.628 0.002 1.00 96.56 83 ALA A CA 1
ATOM 693 C C . ALA A 1 83 ? -5.384 -11.854 -1.402 1.00 96.56 83 ALA A C 1
ATOM 695 O O . ALA A 1 83 ? -4.733 -12.478 -2.236 1.00 96.56 83 ALA A O 1
ATOM 696 N N . LEU A 1 84 ? -6.558 -11.289 -1.693 1.00 96.88 84 LEU A N 1
ATOM 697 C CA . LEU A 1 84 ? -7.176 -11.350 -3.017 1.00 96.88 84 LEU A CA 1
ATOM 698 C C . LEU A 1 84 ? -6.264 -10.737 -4.089 1.00 96.88 84 LEU A C 1
ATOM 700 O O . LEU A 1 84 ? -5.987 -11.356 -5.116 1.00 96.88 84 LEU A O 1
ATOM 704 N N . THR A 1 85 ? -5.751 -9.536 -3.830 1.00 94.75 85 THR A N 1
ATOM 705 C CA . THR A 1 85 ? -4.893 -8.819 -4.780 1.00 94.75 85 THR A CA 1
ATOM 706 C C . THR A 1 85 ? -3.565 -9.540 -4.989 1.00 94.75 85 THR A C 1
ATOM 708 O O . THR A 1 85 ? -3.105 -9.700 -6.120 1.00 94.75 85 THR A O 1
ATOM 711 N N . TYR A 1 86 ? -2.951 -10.006 -3.907 1.00 93.31 86 TYR A N 1
ATOM 712 C CA . TYR A 1 86 ? -1.649 -10.655 -3.931 1.00 93.31 86 TYR A CA 1
ATOM 713 C C . TYR A 1 86 ? -1.700 -12.049 -4.565 1.00 93.31 86 TYR A C 1
ATOM 715 O O . TYR A 1 86 ? -0.853 -12.373 -5.390 1.00 93.31 86 TYR A O 1
ATOM 723 N N . LEU A 1 87 ? -2.696 -12.866 -4.214 1.00 94.00 87 LEU A N 1
ATOM 724 C CA . LEU A 1 87 ? -2.774 -14.259 -4.659 1.00 94.00 87 LEU A CA 1
ATOM 725 C C . LEU A 1 87 ? -3.479 -14.416 -6.007 1.00 94.00 87 LEU A C 1
ATOM 727 O O . LEU A 1 87 ? -3.083 -15.272 -6.791 1.00 94.00 87 LEU A O 1
ATOM 731 N N . ILE A 1 88 ? -4.516 -13.614 -6.280 1.00 94.94 88 ILE A N 1
ATOM 732 C CA . ILE A 1 88 ? -5.355 -13.786 -7.475 1.00 94.94 88 ILE A CA 1
ATOM 733 C C . ILE A 1 88 ? -5.009 -12.766 -8.555 1.00 94.94 88 ILE A C 1
ATOM 735 O O . ILE A 1 88 ? -4.789 -13.148 -9.699 1.00 94.94 88 ILE A O 1
ATOM 739 N N . PHE A 1 89 ? -4.945 -11.473 -8.225 1.00 92.81 89 PHE A N 1
ATOM 740 C CA . PHE A 1 89 ? -4.768 -10.438 -9.253 1.00 92.81 89 PHE A CA 1
ATOM 741 C C . PHE A 1 89 ? -3.320 -10.260 -9.705 1.00 92.81 89 PHE A C 1
ATOM 743 O O . PHE A 1 89 ? -3.075 -10.071 -10.892 1.00 92.81 89 PHE A O 1
ATOM 750 N N . THR A 1 90 ? -2.356 -10.371 -8.794 1.00 91.56 90 THR A N 1
ATOM 751 C CA . THR A 1 90 ? -0.934 -10.165 -9.111 1.00 91.56 90 THR A CA 1
ATOM 752 C C . THR A 1 90 ? -0.427 -11.094 -10.231 1.00 91.56 90 THR A C 1
ATOM 754 O O . THR 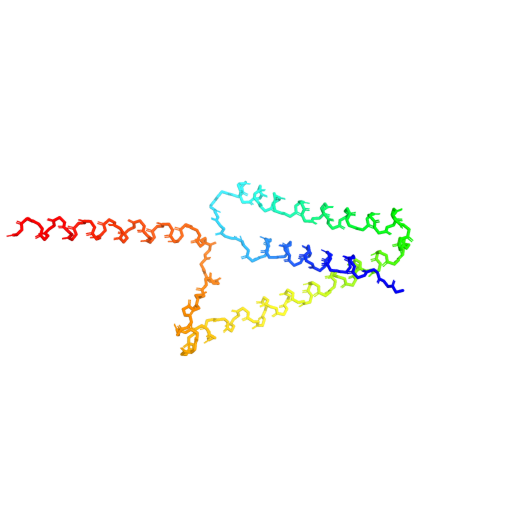A 1 90 ? 0.241 -10.597 -11.137 1.00 91.56 90 THR A O 1
ATOM 757 N N . PRO A 1 91 ? -0.779 -12.397 -10.271 1.00 91.44 91 PRO A N 1
ATOM 758 C CA . PRO A 1 91 ? -0.437 -13.271 -11.401 1.00 91.44 91 PRO A CA 1
ATOM 759 C C . PRO A 1 91 ? -1.095 -12.888 -12.736 1.00 91.44 91 PRO A C 1
ATOM 761 O O . PRO A 1 91 ? -0.600 -13.271 -13.793 1.00 91.44 91 PRO A O 1
ATOM 764 N N . LEU A 1 92 ? -2.208 -12.149 -12.706 1.00 92.44 92 LEU A N 1
ATOM 765 C CA . LEU A 1 92 ? -2.944 -11.724 -13.899 1.00 92.44 92 LEU A CA 1
ATOM 766 C C . LEU A 1 92 ? -2.412 -10.408 -14.483 1.00 92.44 92 LEU A C 1
ATOM 768 O O . LEU A 1 92 ? -2.679 -10.116 -15.648 1.00 92.44 92 LEU A O 1
ATOM 772 N N . PHE A 1 93 ? -1.655 -9.616 -13.717 1.00 92.19 93 PHE A N 1
ATOM 773 C CA . PHE A 1 93 ? -1.134 -8.322 -14.174 1.00 92.19 93 PHE A CA 1
ATOM 774 C C . PHE A 1 93 ? -0.296 -8.397 -15.460 1.00 92.19 93 PHE A C 1
ATOM 776 O O . PHE A 1 93 ? -0.568 -7.585 -16.347 1.00 92.19 93 PHE A O 1
ATOM 783 N N . PRO A 1 94 ? 0.615 -9.374 -15.657 1.00 91.38 94 PRO A N 1
ATOM 784 C CA . PRO A 1 94 ? 1.365 -9.482 -16.910 1.00 91.38 94 PRO A CA 1
ATOM 785 C C . PRO A 1 94 ? 0.457 -9.734 -18.122 1.00 91.38 94 PRO A C 1
ATOM 787 O O . PRO A 1 94 ? 0.678 -9.189 -19.203 1.00 91.38 94 PRO A O 1
ATOM 790 N N . LEU A 1 95 ? -0.605 -10.529 -17.936 1.00 92.31 95 LEU A N 1
ATOM 791 C CA . LEU A 1 95 ? -1.585 -10.809 -18.984 1.00 92.31 95 LEU A CA 1
ATOM 792 C C . LEU A 1 95 ? -2.374 -9.548 -19.344 1.00 92.31 95 LEU A C 1
ATOM 794 O O . LEU A 1 95 ? -2.488 -9.216 -20.521 1.00 92.31 95 LEU A O 1
ATOM 798 N N . ILE A 1 96 ? -2.869 -8.821 -18.341 1.00 92.94 96 ILE A N 1
ATOM 799 C CA . ILE A 1 96 ? -3.604 -7.565 -18.540 1.00 92.94 96 ILE A CA 1
ATOM 800 C C . ILE A 1 96 ? -2.708 -6.513 -19.212 1.00 92.94 96 ILE A C 1
ATOM 802 O O . ILE A 1 96 ? -3.156 -5.813 -20.120 1.00 92.94 96 ILE A O 1
ATOM 806 N N . ALA A 1 97 ? -1.436 -6.419 -18.819 1.00 93.56 97 ALA A N 1
ATOM 807 C CA . ALA A 1 97 ? -0.478 -5.482 -19.404 1.00 93.56 97 ALA A CA 1
ATOM 808 C C . ALA A 1 97 ? -0.171 -5.783 -20.884 1.00 93.56 97 ALA A C 1
ATOM 810 O O . ALA A 1 97 ? 0.134 -4.864 -21.636 1.00 93.56 97 ALA A O 1
ATOM 811 N N . SER A 1 98 ? -0.317 -7.040 -21.325 1.00 93.94 98 SER A N 1
ATOM 812 C CA . SER A 1 98 ? -0.128 -7.445 -22.730 1.00 93.94 98 SER A CA 1
ATOM 813 C C . SER A 1 98 ? -1.302 -7.118 -23.664 1.00 93.94 98 SER A C 1
ATOM 815 O O . SER A 1 98 ? -1.219 -7.345 -24.872 1.00 93.94 98 SER A O 1
ATOM 817 N N . TRP A 1 99 ? -2.422 -6.610 -23.142 1.00 96.19 99 TRP A N 1
ATOM 818 C CA . TRP A 1 99 ? -3.563 -6.246 -23.979 1.00 96.19 99 TRP A CA 1
ATOM 819 C C . TRP A 1 99 ? -3.279 -4.994 -24.811 1.00 96.19 99 TRP A C 1
ATOM 821 O O . TRP A 1 99 ? -2.646 -4.052 -24.344 1.00 96.19 99 TRP A O 1
ATOM 831 N N . ARG A 1 100 ? -3.856 -4.924 -26.019 1.00 95.06 100 ARG A N 1
ATOM 832 C CA . ARG A 1 100 ? -3.694 -3.768 -26.923 1.00 95.06 100 ARG A CA 1
ATOM 833 C C . ARG A 1 100 ? -4.098 -2.435 -26.296 1.00 95.06 100 ARG A C 1
ATOM 835 O O . ARG A 1 100 ? -3.472 -1.422 -26.574 1.00 95.06 100 ARG A O 1
ATOM 842 N N . ILE A 1 101 ? -5.142 -2.426 -25.463 1.00 96.62 101 ILE A N 1
ATOM 843 C CA . ILE A 1 101 ? -5.564 -1.209 -24.758 1.00 96.62 101 ILE A CA 1
ATOM 844 C C . ILE A 1 101 ? -4.525 -0.777 -23.717 1.00 96.62 101 ILE A C 1
ATOM 846 O O . ILE A 1 101 ? -4.258 0.410 -23.574 1.00 96.62 101 ILE A O 1
ATOM 850 N N . SER A 1 102 ? -3.906 -1.737 -23.032 1.00 94.00 102 SER A N 1
ATOM 851 C CA . SER A 1 102 ? -2.858 -1.494 -22.044 1.00 94.00 102 SER A CA 1
ATOM 852 C C . SER A 1 102 ? -1.591 -0.971 -22.711 1.00 94.00 102 SER A C 1
ATOM 854 O O . SER A 1 102 ? -1.009 -0.005 -22.229 1.00 94.00 102 SER A O 1
ATOM 856 N N . GLU A 1 103 ? -1.216 -1.539 -23.859 1.00 92.88 103 GLU A N 1
ATOM 857 C CA . GLU A 1 103 ? -0.106 -1.051 -24.681 1.00 92.88 103 GLU A CA 1
ATOM 858 C C . GLU A 1 103 ? -0.378 0.363 -25.214 1.00 92.88 103 GLU A C 1
ATOM 860 O O . GLU A 1 103 ? 0.476 1.240 -25.101 1.00 92.88 103 GLU A O 1
ATOM 865 N N . PHE A 1 104 ? -1.594 0.623 -25.705 1.00 95.81 104 PHE A N 1
ATOM 866 C CA . PHE A 1 104 ? -2.012 1.953 -26.154 1.00 95.81 104 PHE A CA 1
ATOM 867 C C . PHE A 1 104 ? -1.944 3.004 -25.035 1.00 95.81 104 PHE A C 1
ATOM 869 O O . PHE A 1 104 ? -1.515 4.132 -25.269 1.00 95.81 104 PHE A O 1
ATOM 876 N N . LEU A 1 105 ? -2.334 2.632 -23.812 1.00 96.69 105 LEU A N 1
ATOM 877 C CA . LEU A 1 105 ? -2.264 3.494 -22.628 1.00 96.69 105 LEU A CA 1
ATOM 878 C C . LEU A 1 105 ? -0.873 3.533 -21.977 1.00 96.69 105 LEU A C 1
ATOM 880 O O . LEU A 1 105 ? -0.703 4.219 -20.969 1.00 96.69 105 LEU A O 1
ATOM 884 N N . LEU A 1 106 ? 0.112 2.814 -22.527 1.00 93.25 106 LEU A N 1
ATOM 885 C CA . LEU A 1 106 ? 1.463 2.690 -21.976 1.00 93.25 106 LEU A CA 1
ATOM 886 C C . LEU A 1 106 ? 1.467 2.179 -20.522 1.00 93.25 106 LEU A C 1
ATOM 888 O O . LEU A 1 106 ? 2.297 2.590 -19.705 1.00 93.25 106 LEU A O 1
ATOM 892 N N . LEU A 1 107 ? 0.538 1.277 -20.186 1.00 93.56 107 LEU A N 1
ATOM 893 C CA . LEU A 1 107 ? 0.495 0.645 -18.871 1.00 93.56 107 LEU A CA 1
ATOM 894 C C . LEU A 1 107 ? 1.729 -0.233 -18.685 1.00 93.56 107 LEU A C 1
ATOM 896 O O . LEU A 1 107 ? 1.972 -1.181 -19.432 1.00 93.56 107 LEU A O 1
ATOM 900 N N . ARG A 1 108 ? 2.505 0.085 -17.652 1.00 88.38 108 ARG A N 1
ATOM 901 C CA . ARG A 1 108 ? 3.739 -0.619 -17.327 1.00 88.38 108 ARG A CA 1
ATOM 902 C C . ARG A 1 108 ? 3.522 -1.567 -16.161 1.00 88.38 108 ARG A C 1
ATOM 904 O O . ARG A 1 108 ? 3.188 -1.128 -15.064 1.00 88.38 108 ARG A O 1
ATOM 911 N N . ASP A 1 109 ? 3.813 -2.844 -16.379 1.00 89.25 109 ASP A N 1
ATOM 912 C CA . ASP A 1 109 ? 3.924 -3.808 -15.291 1.00 89.25 109 ASP A CA 1
ATOM 913 C C . ASP A 1 109 ? 5.348 -3.808 -14.711 1.00 89.25 109 ASP A C 1
ATOM 915 O O . ASP A 1 109 ? 6.328 -4.089 -15.403 1.00 89.25 109 ASP A O 1
ATOM 919 N N . THR A 1 110 ? 5.469 -3.472 -13.427 1.00 88.00 110 THR A N 1
ATOM 920 C CA . THR A 1 110 ? 6.727 -3.506 -12.661 1.00 88.00 110 THR A CA 1
ATOM 921 C C . THR A 1 110 ? 6.700 -4.554 -11.549 1.00 88.00 110 THR A C 1
ATOM 923 O O . THR A 1 110 ? 7.606 -4.612 -10.721 1.00 88.00 110 THR A O 1
ATOM 926 N N . THR A 1 111 ? 5.690 -5.426 -11.552 1.00 85.88 111 THR A N 1
ATOM 927 C CA . THR A 1 111 ? 5.410 -6.431 -10.520 1.00 85.88 111 THR A CA 1
ATOM 928 C C . THR A 1 111 ? 6.595 -7.341 -10.207 1.00 85.88 111 THR A C 1
ATOM 930 O O . THR A 1 111 ? 6.753 -7.753 -9.057 1.00 85.88 111 THR A O 1
ATOM 933 N N . LEU A 1 112 ? 7.410 -7.674 -11.206 1.00 83.38 112 LEU A N 1
ATOM 934 C CA . LEU A 1 112 ? 8.555 -8.579 -11.069 1.00 83.38 112 LEU A CA 1
ATOM 935 C C . LEU A 1 112 ? 9.884 -7.844 -10.838 1.00 83.38 112 LEU A C 1
ATOM 937 O O . LEU A 1 112 ? 10.913 -8.487 -10.647 1.00 83.38 112 LEU A O 1
ATOM 941 N N . ILE A 1 113 ? 9.882 -6.507 -10.865 1.00 84.94 113 ILE A N 1
ATOM 942 C CA . ILE A 1 113 ? 11.093 -5.699 -10.723 1.00 84.94 113 ILE A CA 1
ATOM 943 C C . ILE A 1 113 ? 11.328 -5.424 -9.228 1.00 84.94 113 ILE A C 1
ATOM 945 O O . ILE A 1 113 ? 10.534 -4.715 -8.612 1.00 84.94 113 ILE A O 1
ATOM 949 N N . PRO A 1 114 ? 12.425 -5.928 -8.631 1.00 77.94 114 PRO A N 1
ATOM 950 C CA . PRO A 1 114 ? 12.652 -5.846 -7.185 1.00 77.94 114 PRO A CA 1
ATOM 951 C C . PRO A 1 114 ? 12.886 -4.411 -6.685 1.00 77.94 114 PRO A C 1
ATOM 953 O O . PRO A 1 114 ? 12.424 -4.034 -5.610 1.00 77.94 114 PRO A O 1
ATOM 956 N N . ASN A 1 115 ? 13.573 -3.585 -7.480 1.00 82.62 115 ASN A N 1
ATOM 957 C CA . ASN A 1 115 ? 13.789 -2.172 -7.188 1.00 82.62 115 ASN A CA 1
ATOM 958 C C . ASN A 1 115 ? 13.554 -1.337 -8.451 1.00 82.62 115 ASN A C 1
ATOM 960 O O . ASN A 1 115 ? 14.439 -1.201 -9.300 1.00 82.62 115 ASN A O 1
ATOM 964 N N . VAL A 1 116 ? 12.346 -0.782 -8.564 1.00 86.06 116 VAL A N 1
ATOM 965 C CA . VAL A 1 116 ? 11.917 0.010 -9.727 1.00 86.06 116 VAL A CA 1
ATOM 966 C C . VAL A 1 116 ? 12.774 1.262 -9.896 1.00 86.06 116 VAL A C 1
ATOM 968 O O . VAL A 1 116 ? 13.215 1.548 -11.004 1.00 86.06 116 VAL A O 1
ATOM 971 N N . LEU A 1 117 ? 13.087 1.966 -8.804 1.00 84.62 117 LEU A N 1
ATOM 972 C CA . LEU A 1 117 ? 13.876 3.201 -8.857 1.00 84.62 117 LEU A CA 1
ATOM 973 C C . LEU A 1 117 ? 15.295 2.943 -9.371 1.00 84.62 117 LEU A C 1
ATOM 975 O O . LEU A 1 117 ? 15.800 3.669 -10.225 1.00 84.62 117 LEU A O 1
ATOM 979 N N . TRP A 1 118 ? 15.936 1.882 -8.881 1.00 85.69 118 TRP A N 1
ATOM 980 C CA . TRP A 1 118 ? 17.260 1.484 -9.347 1.00 85.69 118 TRP A CA 1
ATOM 981 C C . TRP A 1 118 ? 17.238 1.013 -10.804 1.00 85.69 118 TRP A C 1
ATOM 983 O O . TRP A 1 118 ? 18.108 1.387 -11.598 1.00 85.69 118 TRP A O 1
ATOM 993 N N . PHE A 1 119 ? 16.228 0.223 -11.172 1.00 89.38 119 PHE A N 1
ATOM 994 C CA . PHE A 1 119 ? 16.024 -0.239 -12.541 1.00 89.38 119 PHE A CA 1
ATOM 995 C C . PHE A 1 119 ? 15.871 0.941 -13.512 1.00 89.38 119 PHE A C 1
ATOM 997 O O . PHE A 1 119 ? 16.606 1.045 -14.493 1.00 89.38 119 PHE A O 1
ATOM 1004 N N . GLU A 1 120 ? 14.986 1.888 -13.209 1.00 90.81 120 GLU A N 1
ATOM 1005 C CA . GLU A 1 120 ? 14.763 3.070 -14.043 1.00 90.81 120 GLU A CA 1
ATOM 1006 C C . GLU A 1 120 ? 15.994 3.974 -14.114 1.00 90.81 120 GLU A C 1
ATOM 1008 O O . GLU A 1 120 ? 16.356 4.431 -15.202 1.00 90.81 120 GLU A O 1
ATOM 1013 N N . TYR A 1 121 ? 16.679 4.189 -12.988 1.00 91.25 121 TYR A N 1
ATOM 1014 C CA . TYR A 1 121 ? 17.905 4.984 -12.940 1.00 91.25 121 TYR A CA 1
ATOM 1015 C C . TYR A 1 121 ? 18.998 4.401 -13.843 1.00 91.25 121 TYR A C 1
ATOM 1017 O O . TYR A 1 121 ? 19.614 5.116 -14.640 1.00 91.25 121 TYR A O 1
ATOM 1025 N N . THR A 1 122 ? 19.251 3.095 -13.732 1.00 93.00 122 THR A N 1
ATOM 1026 C CA . THR A 1 122 ? 20.320 2.427 -14.483 1.00 93.00 122 THR A CA 1
ATOM 1027 C C . THR A 1 122 ? 20.031 2.398 -15.979 1.00 93.00 122 THR A C 1
ATOM 1029 O O . THR A 1 122 ? 20.908 2.793 -16.752 1.00 93.00 122 THR A O 1
ATOM 1032 N N . HIS A 1 123 ? 18.809 2.041 -16.384 1.00 94.06 123 HIS A N 1
ATOM 1033 C CA . HIS A 1 123 ? 18.402 2.049 -17.790 1.00 94.06 123 HIS A CA 1
ATOM 1034 C C . HIS A 1 123 ? 18.449 3.451 -18.400 1.00 94.06 123 HIS A C 1
ATOM 1036 O O . HIS A 1 123 ? 19.054 3.638 -19.457 1.00 94.06 123 HIS A O 1
ATOM 1042 N N . SER A 1 124 ? 17.904 4.457 -17.709 1.00 94.44 124 SER A N 1
ATOM 1043 C CA . SER A 1 124 ? 17.912 5.842 -18.200 1.00 94.44 124 SER A CA 1
ATOM 1044 C C . SER A 1 124 ? 19.339 6.369 -18.374 1.00 94.44 124 SER A C 1
ATOM 1046 O O . SER A 1 124 ? 19.672 6.987 -19.386 1.00 94.44 124 SER A O 1
ATOM 1048 N N . ARG A 1 125 ? 20.230 6.074 -17.418 1.00 94.25 125 ARG A N 1
ATOM 1049 C CA . ARG A 1 125 ? 21.635 6.501 -17.472 1.00 94.25 125 ARG A CA 1
ATOM 1050 C C . ARG A 1 125 ? 22.430 5.783 -18.565 1.00 94.25 125 ARG A C 1
ATOM 1052 O O . ARG A 1 125 ? 23.296 6.397 -19.190 1.00 94.25 125 ARG A O 1
ATOM 1059 N N . GLN A 1 126 ? 22.177 4.494 -18.785 1.00 95.50 126 GLN A N 1
ATOM 1060 C CA . GLN A 1 126 ? 22.815 3.726 -19.858 1.00 95.50 126 GLN A CA 1
ATOM 1061 C C . GLN A 1 126 ? 22.383 4.230 -21.238 1.00 95.50 126 GLN A C 1
ATOM 1063 O O . GLN A 1 126 ? 23.247 4.473 -22.084 1.00 95.50 126 GLN A O 1
ATOM 1068 N N . GLU A 1 127 ? 21.085 4.462 -21.432 1.00 94.81 127 GLU A N 1
ATOM 1069 C CA . GLU A 1 127 ? 20.530 4.965 -22.690 1.00 94.81 127 GLU A CA 1
ATOM 1070 C C . GLU A 1 127 ? 21.055 6.371 -23.012 1.00 94.81 127 GLU A C 1
ATOM 1072 O O . GLU A 1 127 ? 21.519 6.623 -24.126 1.00 94.81 127 GLU A O 1
ATOM 1077 N N . ALA A 1 128 ? 21.105 7.268 -22.019 1.00 94.19 128 ALA A N 1
ATOM 1078 C CA . ALA A 1 128 ? 21.691 8.598 -22.183 1.00 94.19 128 ALA A CA 1
ATOM 1079 C C . ALA A 1 128 ? 23.157 8.527 -22.651 1.00 94.19 128 ALA A C 1
ATOM 1081 O O . ALA A 1 128 ? 23.540 9.189 -23.615 1.00 94.19 128 ALA A O 1
ATOM 1082 N N . ARG A 1 129 ? 23.980 7.666 -22.033 1.00 93.69 129 ARG A N 1
ATOM 1083 C CA . ARG A 1 129 ? 25.384 7.466 -22.440 1.00 93.69 129 ARG A CA 1
ATOM 1084 C C . ARG A 1 129 ? 25.506 6.886 -23.849 1.00 93.69 129 ARG A C 1
ATOM 1086 O O . ARG A 1 129 ? 26.388 7.301 -24.600 1.00 93.69 129 ARG A O 1
ATOM 1093 N N . ALA A 1 130 ? 24.655 5.925 -24.209 1.00 94.00 130 ALA A N 1
ATOM 1094 C CA . ALA A 1 130 ? 24.655 5.320 -25.538 1.00 94.00 130 ALA A CA 1
ATOM 1095 C C . ALA A 1 130 ? 24.315 6.349 -26.627 1.00 94.00 130 ALA A C 1
ATOM 1097 O O . ALA A 1 130 ? 25.008 6.412 -27.645 1.00 94.00 130 ALA A O 1
ATOM 1098 N N . ARG A 1 131 ? 23.314 7.203 -26.385 1.00 93.31 131 ARG A N 1
ATOM 1099 C CA . ARG A 1 131 ? 22.937 8.298 -27.292 1.00 93.31 131 ARG A CA 1
ATOM 1100 C C . ARG A 1 131 ? 24.029 9.351 -27.418 1.00 93.31 131 ARG A C 1
ATOM 1102 O O . ARG A 1 131 ? 24.360 9.726 -28.540 1.00 93.31 131 ARG A O 1
ATOM 1109 N N . SER A 1 132 ? 24.649 9.761 -26.311 1.00 91.12 132 SER A N 1
ATOM 1110 C CA . SER A 1 132 ? 25.771 10.707 -26.353 1.00 91.12 132 SER A CA 1
ATOM 1111 C C . SER A 1 132 ? 26.933 10.185 -27.200 1.00 91.12 132 SER A C 1
ATOM 1113 O O . SER A 1 132 ? 27.481 10.933 -28.002 1.00 91.12 132 SER A O 1
ATOM 1115 N N . ARG A 1 133 ? 27.275 8.891 -27.098 1.00 89.88 133 ARG A N 1
ATOM 1116 C CA . ARG A 1 133 ? 28.316 8.284 -27.950 1.00 89.88 133 ARG A CA 1
ATOM 1117 C C . ARG A 1 133 ? 27.943 8.287 -29.435 1.00 89.88 133 ARG A C 1
ATOM 1119 O O . ARG A 1 133 ? 28.788 8.628 -30.257 1.00 89.88 133 ARG A O 1
ATOM 1126 N N . LYS A 1 134 ? 26.691 7.954 -29.781 1.00 87.19 134 LYS A N 1
ATOM 1127 C CA . LYS A 1 134 ? 26.208 8.009 -31.175 1.00 87.19 134 LYS A CA 1
ATOM 1128 C C . LYS A 1 134 ? 26.284 9.428 -31.745 1.00 87.19 134 LYS A C 1
ATOM 1130 O O . LYS A 1 134 ? 26.785 9.608 -32.847 1.00 87.19 134 LYS A O 1
ATOM 1135 N N . LEU A 1 135 ? 25.866 10.434 -30.975 1.00 84.69 135 LEU A N 1
ATOM 1136 C CA . LEU A 1 135 ? 25.922 11.842 -31.387 1.00 84.69 135 LEU A CA 1
ATOM 1137 C C . LEU A 1 135 ? 27.355 12.334 -31.633 1.00 84.69 135 LEU A C 1
ATOM 1139 O O . LEU A 1 135 ? 27.582 13.085 -32.576 1.00 84.69 135 LEU A O 1
ATOM 1143 N N . VAL A 1 136 ? 28.321 11.914 -30.809 1.00 81.50 136 VAL A N 1
ATOM 1144 C CA . VAL A 1 136 ? 29.741 12.244 -31.018 1.00 81.50 136 VAL A CA 1
ATOM 1145 C C . VAL A 1 136 ? 30.268 11.592 -32.299 1.00 81.50 136 VAL A C 1
ATOM 1147 O O . VAL A 1 136 ? 30.884 12.280 -33.104 1.00 81.50 136 VAL A O 1
ATOM 1150 N N . SER A 1 137 ? 29.959 10.311 -32.530 1.00 77.44 137 SER A N 1
ATOM 1151 C CA . SER A 1 137 ? 30.365 9.594 -33.750 1.00 77.44 137 SER A CA 1
ATOM 1152 C C . SER A 1 137 ? 29.790 10.201 -35.033 1.00 77.44 137 SER A C 1
ATOM 1154 O O . SER A 1 137 ? 30.437 10.129 -36.071 1.00 77.44 137 SER A O 1
ATOM 1156 N N . MET A 1 138 ? 28.585 10.778 -34.979 1.00 72.62 138 MET A N 1
ATOM 1157 C CA . MET A 1 138 ? 27.956 11.441 -36.128 1.00 72.62 138 MET A CA 1
ATOM 1158 C C . MET A 1 138 ? 28.555 12.818 -36.430 1.00 72.62 138 MET A C 1
ATOM 1160 O O . MET A 1 138 ? 28.466 13.272 -37.559 1.00 72.62 138 MET A O 1
ATOM 1164 N N . LYS A 1 139 ? 29.135 13.501 -35.434 1.00 66.94 139 LYS A N 1
ATOM 1165 C CA . LYS A 1 139 ? 29.794 14.807 -35.625 1.00 66.94 139 LYS A CA 1
ATOM 1166 C C . LYS A 1 139 ? 31.233 14.692 -36.128 1.00 66.94 139 LYS A C 1
ATOM 1168 O O . LYS A 1 139 ? 31.797 15.692 -36.553 1.00 66.94 139 LYS A O 1
ATOM 1173 N N . SER A 1 140 ? 31.840 13.514 -35.997 1.00 63.44 140 SER A N 1
ATOM 1174 C CA . SER A 1 140 ? 33.204 13.235 -36.455 1.00 63.44 140 SER A CA 1
ATOM 1175 C C . SER A 1 140 ? 33.279 12.689 -37.888 1.00 63.44 140 SER A C 1
ATOM 1177 O O . SER A 1 140 ? 34.376 12.356 -38.328 1.00 63.44 140 SER A O 1
ATOM 1179 N N . GLN A 1 141 ? 32.139 12.543 -38.572 1.00 54.03 141 GLN A N 1
ATOM 1180 C CA . GLN A 1 141 ? 32.034 12.239 -40.005 1.00 54.03 141 GLN A CA 1
ATOM 1181 C C . GLN A 1 141 ? 31.696 13.515 -40.770 1.00 54.03 141 GLN A C 1
ATOM 1183 O O . GLN A 1 141 ? 32.210 13.651 -41.900 1.00 54.03 141 GLN A O 1
#